Protein AF-A0A661S7Z5-F1 (afdb_monomer_lite)

Secondary structure (DSSP, 8-state):
-----------PPPPPTTSTTTTS-HHHHHHHHHHHHHHTTTEEE---HHHHHSS-TTTTT--S-HHHHTT----TTSEEE-----------

pLDDT: mean 92.45, std 6.54, range [53.75, 98.12]

Radius of gyration: 16.18 Å; chains: 1; bounding box: 38×30×46 Å

Sequence (92 aa):
MKEVVIVSGSRTAIGNFGGGLKTVSVVDLGSLVMKDTLKRVNLKPVPSQEMEDIAPDTLKGKGVIELEKKGYDWDDAATPIAIDEVIMGNVL

Structure (mmCIF, N/CA/C/O backbone):
data_AF-A0A661S7Z5-F1
#
_entry.id   AF-A0A661S7Z5-F1
#
loop_
_atom_site.group_PDB
_atom_site.id
_atom_site.type_symbol
_atom_site.label_atom_id
_atom_site.label_alt_id
_atom_site.label_comp_id
_atom_site.label_asym_id
_atom_site.label_entity_id
_atom_site.label_seq_id
_atom_site.pdbx_PDB_ins_code
_atom_site.Cartn_x
_atom_site.Cartn_y
_atom_site.Cartn_z
_atom_site.occupancy
_atom_site.B_iso_or_equiv
_atom_site.auth_seq_id
_atom_site.auth_comp_id
_atom_site.auth_asym_id
_atom_site.auth_atom_id
_atom_site.pdbx_PDB_model_num
ATOM 1 N N . MET A 1 1 ? 7.875 1.721 26.691 1.00 79.94 1 MET A N 1
ATOM 2 C CA . MET A 1 1 ? 8.192 1.662 25.247 1.00 79.94 1 MET A CA 1
ATOM 3 C C . MET A 1 1 ? 7.596 0.384 24.689 1.00 79.94 1 MET A C 1
ATOM 5 O O . MET A 1 1 ? 7.654 -0.620 25.386 1.00 79.94 1 MET A O 1
ATOM 9 N N . LYS A 1 2 ? 6.974 0.436 23.507 1.00 91.69 2 LYS A N 1
ATOM 10 C CA . LYS A 1 2 ? 6.520 -0.767 22.792 1.00 91.69 2 LYS A CA 1
ATOM 11 C C . LYS A 1 2 ? 7.677 -1.297 21.939 1.00 91.69 2 LYS A C 1
ATOM 13 O O . LYS A 1 2 ? 8.499 -0.500 21.491 1.00 91.69 2 LYS A O 1
ATOM 18 N N . GLU A 1 3 ? 7.750 -2.610 21.744 1.00 95.56 3 GLU A N 1
ATOM 19 C CA . GLU A 1 3 ? 8.716 -3.212 20.821 1.00 95.56 3 GLU A CA 1
ATOM 20 C C . GLU A 1 3 ? 8.354 -2.872 19.373 1.00 95.56 3 GLU A C 1
ATOM 22 O O . GLU A 1 3 ? 7.176 -2.805 19.016 1.00 95.56 3 GLU A O 1
ATOM 27 N N . VAL A 1 4 ? 9.374 -2.646 18.547 1.00 94.94 4 VAL A N 1
ATOM 28 C CA . VAL A 1 4 ? 9.225 -2.315 17.127 1.00 94.94 4 VAL A CA 1
ATOM 29 C C . VAL A 1 4 ? 9.864 -3.429 16.314 1.00 94.94 4 VAL A C 1
ATOM 31 O O . VAL A 1 4 ? 11.020 -3.782 16.542 1.00 94.94 4 VAL A O 1
ATOM 34 N N . VAL A 1 5 ? 9.109 -3.979 15.366 1.00 96.06 5 VAL A N 1
ATOM 35 C CA . VAL A 1 5 ? 9.531 -5.112 14.537 1.00 96.06 5 VAL A CA 1
ATOM 36 C C . VAL A 1 5 ? 9.236 -4.848 13.064 1.00 96.06 5 VAL A C 1
ATOM 38 O O . VAL A 1 5 ? 8.258 -4.184 12.723 1.00 96.06 5 VAL A O 1
ATOM 41 N N . ILE A 1 6 ? 10.074 -5.395 12.184 1.00 96.38 6 ILE A N 1
ATOM 42 C CA . ILE A 1 6 ? 9.819 -5.431 10.741 1.00 96.38 6 ILE A CA 1
ATOM 43 C C . ILE A 1 6 ? 9.094 -6.738 10.440 1.00 96.38 6 ILE A C 1
ATOM 45 O O . ILE A 1 6 ? 9.643 -7.815 10.660 1.00 96.38 6 ILE A O 1
ATOM 49 N N . VAL A 1 7 ? 7.866 -6.642 9.935 1.00 95.81 7 VAL A N 1
ATOM 50 C CA . VAL A 1 7 ? 7.015 -7.817 9.673 1.00 95.81 7 VAL A CA 1
ATOM 51 C C . VAL A 1 7 ? 7.015 -8.253 8.210 1.00 95.81 7 VAL A C 1
ATOM 53 O O . VAL A 1 7 ? 6.697 -9.399 7.914 1.00 95.81 7 VAL A O 1
ATOM 56 N N . SER A 1 8 ? 7.359 -7.354 7.285 1.00 97.88 8 SER A N 1
ATOM 57 C CA . SER A 1 8 ? 7.364 -7.618 5.845 1.00 97.88 8 SER A CA 1
ATOM 58 C C . SER A 1 8 ? 8.242 -6.605 5.111 1.00 97.88 8 SER A C 1
ATOM 60 O O . SER A 1 8 ? 8.504 -5.514 5.617 1.00 97.88 8 SER A O 1
ATOM 62 N N . GLY A 1 9 ? 8.677 -6.960 3.904 1.00 96.81 9 GLY A N 1
ATOM 63 C CA . GLY A 1 9 ? 9.411 -6.076 3.008 1.00 96.81 9 GLY A CA 1
ATOM 64 C C . GLY A 1 9 ? 9.337 -6.566 1.566 1.00 96.81 9 GLY A C 1
ATOM 65 O O . GLY A 1 9 ? 9.380 -7.768 1.299 1.00 96.81 9 GLY A O 1
ATOM 66 N N . SER A 1 10 ? 9.235 -5.625 0.631 1.00 97.31 10 SER A N 1
ATOM 67 C CA . SER A 1 10 ? 9.230 -5.897 -0.803 1.00 97.31 10 SER A CA 1
ATOM 68 C C . SER A 1 10 ? 10.012 -4.828 -1.563 1.00 97.31 10 SER A C 1
ATOM 70 O O . SER A 1 10 ? 10.307 -3.753 -1.040 1.00 97.31 10 SER A O 1
ATOM 72 N N . ARG A 1 11 ? 10.377 -5.140 -2.806 1.00 97.19 11 ARG A N 1
ATOM 73 C CA . ARG A 1 11 ? 10.991 -4.204 -3.749 1.00 97.19 11 ARG A CA 1
ATOM 74 C C . ARG A 1 11 ? 10.627 -4.575 -5.179 1.00 97.19 11 ARG A C 1
ATOM 76 O O . ARG A 1 11 ? 10.413 -5.746 -5.493 1.00 97.19 11 ARG A O 1
ATOM 83 N N . THR A 1 12 ? 10.663 -3.593 -6.067 1.00 96.25 12 THR A N 1
ATOM 84 C CA . THR A 1 12 ? 10.637 -3.841 -7.510 1.00 96.25 12 THR A CA 1
ATOM 85 C C . THR A 1 12 ? 11.997 -4.346 -8.013 1.00 96.25 12 THR A C 1
ATOM 87 O O . THR A 1 12 ? 12.999 -4.411 -7.283 1.00 96.25 12 THR A O 1
ATOM 90 N N . ALA A 1 13 ? 12.045 -4.737 -9.289 1.00 96.19 13 ALA A N 1
ATOM 91 C CA . ALA A 1 13 ? 13.307 -4.896 -10.000 1.00 96.19 13 ALA A CA 1
ATOM 92 C C . ALA A 1 13 ? 14.026 -3.542 -10.136 1.00 96.19 13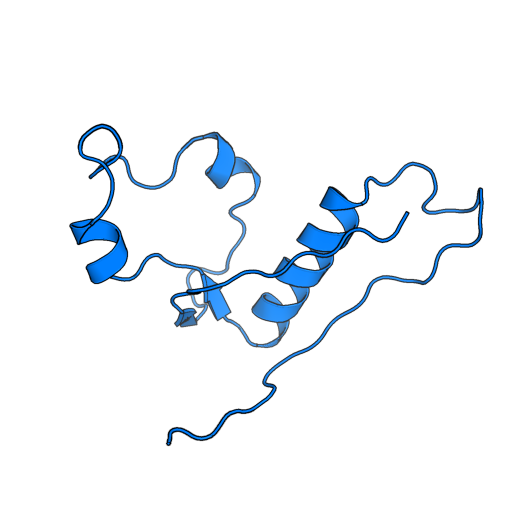 ALA A C 1
ATOM 94 O O . ALA A 1 13 ? 13.388 -2.495 -10.224 1.00 96.19 13 ALA A O 1
ATOM 95 N N . ILE A 1 14 ? 15.357 -3.572 -10.195 1.00 94.44 14 ILE A N 1
ATOM 96 C CA . ILE A 1 14 ? 16.158 -2.369 -10.438 1.00 94.44 14 ILE A CA 1
ATOM 97 C C . ILE A 1 14 ? 16.184 -2.124 -11.948 1.00 94.44 14 ILE A C 1
ATOM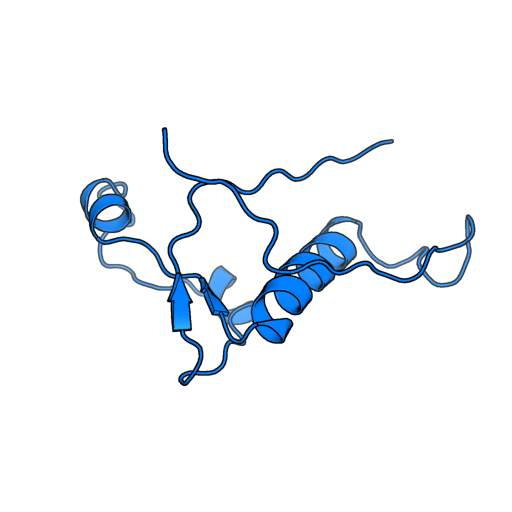 99 O O . ILE A 1 14 ? 16.629 -2.978 -12.714 1.00 94.44 14 ILE A O 1
ATOM 103 N N . GLY A 1 15 ? 15.668 -0.974 -12.378 1.00 92.81 15 GLY A N 1
ATOM 104 C CA . GLY A 1 15 ? 15.676 -0.567 -13.779 1.00 92.81 15 GLY A CA 1
ATOM 105 C C . GLY A 1 15 ? 16.979 0.132 -14.160 1.00 92.81 15 GLY A C 1
ATOM 106 O O . GLY A 1 15 ? 17.459 0.992 -13.428 1.00 92.81 15 GLY A O 1
ATOM 107 N N . ASN A 1 16 ? 17.519 -0.188 -15.337 1.00 95.75 16 ASN A N 1
ATOM 108 C CA . ASN A 1 16 ? 18.577 0.619 -15.945 1.00 95.75 16 ASN A CA 1
ATOM 109 C C . ASN A 1 16 ? 18.007 1.943 -16.468 1.00 95.75 16 ASN A C 1
ATOM 111 O O . ASN A 1 16 ? 16.849 2.002 -16.897 1.00 95.75 16 ASN A O 1
ATOM 115 N N . PHE A 1 17 ? 18.837 2.988 -16.499 1.00 93.44 17 PHE A N 1
ATOM 116 C CA . PHE A 1 17 ? 18.466 4.270 -17.094 1.00 93.44 17 PHE A CA 1
ATOM 117 C C . PHE A 1 17 ? 18.036 4.091 -18.559 1.00 93.44 17 PHE A C 1
ATOM 119 O O . PHE A 1 17 ? 18.728 3.444 -19.344 1.00 93.44 17 PHE A O 1
ATOM 126 N N . GLY A 1 18 ? 16.858 4.615 -18.916 1.00 93.88 18 GLY A N 1
ATOM 127 C CA . GLY A 1 18 ? 16.259 4.422 -20.245 1.00 93.88 18 GLY A CA 1
ATOM 128 C C . GLY A 1 18 ? 15.832 2.980 -20.568 1.00 93.88 18 GLY A C 1
ATOM 129 O O . GLY A 1 18 ? 15.496 2.693 -21.718 1.00 93.88 18 GLY A O 1
ATOM 130 N N . GLY A 1 19 ? 15.843 2.077 -19.583 1.00 95.75 19 GLY A N 1
ATOM 131 C CA . GLY A 1 19 ? 15.540 0.655 -19.738 1.00 95.75 19 GLY A CA 1
ATOM 132 C C . GLY A 1 19 ? 14.057 0.302 -19.581 1.00 95.75 19 GLY A C 1
ATOM 133 O O . GLY A 1 19 ? 13.165 1.108 -19.840 1.00 95.75 19 GLY A O 1
ATOM 134 N N . GLY A 1 20 ? 13.792 -0.933 -19.142 1.00 95.25 20 GLY A N 1
ATOM 135 C CA . GLY A 1 20 ? 12.448 -1.531 -19.142 1.00 95.25 20 GLY A CA 1
ATOM 136 C C . GLY A 1 20 ? 11.410 -0.860 -18.236 1.00 95.25 20 GLY A C 1
ATOM 137 O O . GLY A 1 20 ? 10.221 -0.990 -18.493 1.00 95.25 20 GLY A O 1
ATOM 138 N N . LEU A 1 21 ? 11.836 -0.111 -17.214 1.00 95.50 21 LEU A N 1
ATOM 139 C CA . LEU A 1 21 ? 10.931 0.602 -16.301 1.00 95.50 21 LEU A CA 1
ATOM 140 C C . LEU A 1 21 ? 10.750 2.087 -16.655 1.00 95.50 21 LEU A C 1
ATOM 142 O O . LEU A 1 21 ? 10.066 2.797 -15.928 1.00 95.50 21 LEU A O 1
ATOM 146 N N . LYS A 1 22 ? 11.324 2.575 -17.766 1.00 95.12 22 LYS A N 1
ATOM 147 C CA . LYS A 1 22 ? 11.338 4.013 -18.103 1.00 95.12 22 LYS A CA 1
ATOM 148 C C . LYS A 1 22 ? 9.952 4.653 -18.251 1.00 95.12 22 LYS A C 1
ATOM 150 O O . LYS A 1 22 ? 9.837 5.867 -18.157 1.00 95.12 22 LYS A O 1
ATOM 155 N N . THR A 1 23 ? 8.929 3.858 -18.563 1.00 96.19 23 THR A N 1
ATOM 156 C CA . THR A 1 23 ? 7.547 4.324 -18.761 1.00 96.19 23 THR A CA 1
ATOM 157 C C . THR A 1 23 ? 6.657 4.066 -17.549 1.00 96.19 23 THR A C 1
ATOM 159 O O . THR A 1 23 ? 5.468 4.359 -17.612 1.00 96.19 23 THR A O 1
ATOM 162 N N . VAL A 1 24 ? 7.193 3.483 -16.475 1.00 95.00 24 VAL A N 1
ATOM 163 C CA . VAL A 1 24 ? 6.443 3.224 -15.245 1.00 95.00 24 VAL A CA 1
ATOM 164 C C . VAL A 1 24 ? 6.653 4.409 -14.315 1.00 95.00 24 VAL A C 1
ATOM 166 O O . VAL A 1 24 ? 7.793 4.794 -14.049 1.00 95.00 24 VAL A O 1
ATOM 169 N N . SER A 1 25 ? 5.565 5.013 -13.837 1.00 93.00 25 SER A N 1
ATOM 170 C CA . SER A 1 25 ? 5.677 6.158 -12.937 1.00 93.00 25 SER A CA 1
ATOM 171 C C . SER A 1 25 ? 6.234 5.729 -11.575 1.00 93.00 25 SER A C 1
ATOM 173 O O . SER A 1 25 ? 6.038 4.598 -11.126 1.00 93.00 25 SER A O 1
ATOM 175 N N . VAL A 1 26 ? 6.905 6.649 -10.876 1.00 91.06 26 VAL A N 1
ATOM 176 C CA . VAL A 1 26 ? 7.403 6.384 -9.514 1.00 91.06 26 VAL A CA 1
ATOM 177 C C . VAL A 1 26 ? 6.262 6.053 -8.540 1.00 91.06 26 VAL A C 1
ATOM 179 O O . VAL A 1 26 ? 6.437 5.231 -7.644 1.00 91.06 26 VAL A O 1
ATOM 182 N N . VAL A 1 27 ? 5.074 6.627 -8.759 1.00 91.06 27 VAL A N 1
ATOM 183 C CA . VAL A 1 27 ? 3.867 6.364 -7.960 1.00 91.06 27 VAL A CA 1
ATOM 184 C C . VAL A 1 27 ? 3.376 4.931 -8.169 1.00 91.06 27 VAL A C 1
ATOM 186 O O . VAL A 1 27 ? 3.040 4.250 -7.199 1.00 91.06 27 VAL A O 1
ATOM 189 N N . ASP A 1 28 ? 3.396 4.431 -9.406 1.00 92.38 28 ASP A N 1
ATOM 190 C CA . ASP A 1 28 ? 3.011 3.047 -9.704 1.00 92.38 28 ASP A CA 1
ATOM 191 C C . ASP A 1 28 ? 4.007 2.052 -9.095 1.00 92.38 28 ASP A C 1
ATOM 193 O O . ASP A 1 28 ? 3.601 1.063 -8.486 1.00 92.38 28 ASP A O 1
ATOM 197 N N . LEU A 1 29 ? 5.312 2.338 -9.178 1.00 94.50 29 LEU A N 1
ATOM 198 C CA . LEU A 1 29 ? 6.342 1.508 -8.542 1.00 94.50 29 LEU A CA 1
ATOM 199 C C . LEU A 1 29 ? 6.175 1.472 -7.014 1.00 94.50 29 LEU A C 1
ATOM 201 O O . LEU A 1 29 ? 6.229 0.397 -6.415 1.00 94.50 29 LEU A O 1
ATOM 205 N N . GLY A 1 30 ? 5.949 2.629 -6.386 1.00 93.00 30 GLY A N 1
ATOM 206 C CA . GLY A 1 30 ? 5.743 2.732 -4.941 1.00 93.00 30 GLY A CA 1
ATOM 207 C C . GLY A 1 30 ? 4.464 2.032 -4.479 1.00 93.00 30 GLY A C 1
ATOM 208 O O . GLY A 1 30 ? 4.499 1.234 -3.542 1.00 93.00 30 GLY A O 1
ATOM 209 N N . SER A 1 31 ? 3.341 2.279 -5.159 1.00 93.06 31 SER A N 1
ATOM 210 C CA . SER A 1 31 ? 2.054 1.650 -4.831 1.00 93.06 31 SER A CA 1
ATOM 211 C C . SER A 1 31 ? 2.093 0.128 -4.979 1.00 93.06 31 SER A C 1
ATOM 213 O O . SER A 1 31 ? 1.580 -0.577 -4.106 1.00 93.06 31 SER A O 1
ATOM 215 N N . LEU A 1 32 ? 2.777 -0.388 -6.008 1.00 95.31 32 LEU A N 1
ATOM 216 C CA . LEU A 1 32 ? 2.997 -1.821 -6.195 1.00 95.31 32 LEU A CA 1
ATOM 217 C C . LEU A 1 32 ? 3.720 -2.441 -4.993 1.00 95.31 32 LEU A C 1
ATOM 219 O O . LEU A 1 32 ? 3.266 -3.452 -4.458 1.00 95.31 32 LEU A O 1
ATOM 223 N N . VAL A 1 33 ? 4.820 -1.826 -4.546 1.00 96.12 33 VAL A N 1
ATOM 224 C CA . VAL A 1 33 ? 5.621 -2.334 -3.418 1.00 96.12 33 VAL A CA 1
ATOM 225 C C . VAL A 1 33 ? 4.844 -2.278 -2.107 1.00 96.12 33 VAL A C 1
ATOM 227 O O . VAL A 1 33 ? 4.870 -3.250 -1.350 1.00 96.12 33 VAL A O 1
ATOM 230 N N . MET A 1 34 ? 4.129 -1.182 -1.838 1.00 94.81 34 MET A N 1
ATOM 231 C CA . MET A 1 34 ? 3.302 -1.062 -0.631 1.00 94.81 34 MET A CA 1
ATOM 232 C C . MET A 1 34 ? 2.214 -2.143 -0.594 1.00 94.81 34 MET A C 1
ATOM 234 O O . MET A 1 34 ? 2.046 -2.816 0.425 1.00 94.81 34 MET A O 1
ATOM 238 N N . LYS A 1 35 ? 1.526 -2.370 -1.722 1.00 95.62 35 LYS A N 1
ATOM 239 C CA . LYS A 1 35 ? 0.478 -3.392 -1.821 1.00 95.62 35 LYS A CA 1
ATOM 240 C C . LYS A 1 35 ? 1.032 -4.803 -1.633 1.00 95.62 35 LYS A C 1
ATOM 242 O O . LYS A 1 35 ? 0.494 -5.571 -0.839 1.00 95.62 35 LYS A O 1
ATOM 247 N N . ASP A 1 36 ? 2.123 -5.129 -2.324 1.00 97.25 36 ASP A N 1
ATOM 248 C CA . ASP A 1 36 ? 2.779 -6.438 -2.233 1.00 97.25 36 ASP A CA 1
ATOM 249 C C . ASP A 1 36 ? 3.295 -6.723 -0.811 1.00 97.25 36 ASP A C 1
ATOM 251 O O . ASP A 1 36 ? 3.123 -7.827 -0.297 1.00 97.25 36 ASP A O 1
ATOM 255 N N . THR A 1 37 ? 3.848 -5.712 -0.132 1.00 97.25 37 THR A N 1
ATOM 256 C CA . THR A 1 37 ? 4.348 -5.837 1.249 1.00 97.25 37 THR A CA 1
ATOM 257 C C . THR A 1 37 ? 3.246 -6.264 2.222 1.00 97.25 37 THR A C 1
ATOM 259 O O . THR A 1 37 ? 3.482 -7.152 3.043 1.00 97.25 37 THR A O 1
ATOM 262 N N . LEU A 1 38 ? 2.044 -5.687 2.116 1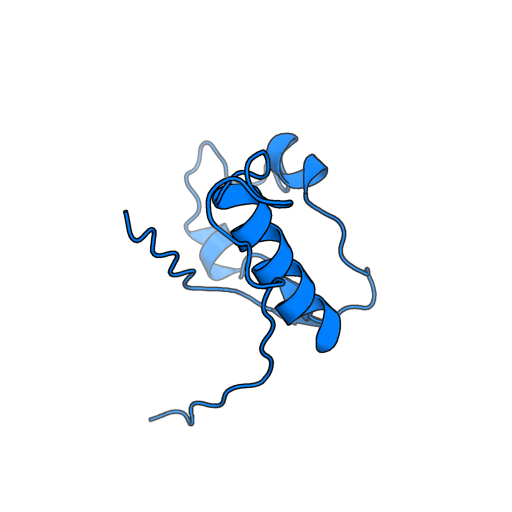.00 97.19 38 LEU A N 1
ATOM 263 C CA . LEU A 1 38 ? 0.903 -6.041 2.973 1.00 97.19 38 LEU A CA 1
ATOM 264 C C . LEU A 1 38 ? 0.284 -7.392 2.587 1.00 97.19 38 LEU A C 1
ATOM 266 O O . LEU A 1 38 ? 0.023 -8.222 3.460 1.00 97.19 38 LEU A O 1
ATOM 270 N N . LYS A 1 39 ? 0.116 -7.657 1.283 1.00 97.06 39 LYS A N 1
ATOM 271 C CA . LYS A 1 39 ? -0.459 -8.923 0.793 1.00 97.06 39 LYS A CA 1
ATOM 272 C C . LYS A 1 39 ? 0.371 -10.145 1.199 1.00 97.06 39 LYS A C 1
ATOM 274 O O . LYS A 1 39 ? -0.206 -11.165 1.562 1.00 97.06 39 LYS A O 1
ATOM 279 N N . ARG A 1 40 ? 1.708 -10.047 1.214 1.00 97.19 40 ARG A N 1
ATOM 280 C CA . ARG A 1 40 ? 2.614 -11.142 1.635 1.00 97.19 40 ARG A CA 1
ATOM 281 C C . ARG A 1 40 ? 2.358 -11.664 3.046 1.00 97.19 40 ARG A C 1
ATOM 283 O O . ARG A 1 40 ? 2.637 -12.827 3.316 1.00 97.19 40 ARG A O 1
ATOM 290 N N . VAL A 1 41 ? 1.856 -10.807 3.929 1.00 97.31 41 VAL A N 1
ATOM 291 C CA . VAL A 1 41 ? 1.545 -11.137 5.327 1.00 97.31 41 VAL A CA 1
ATOM 292 C C . VAL A 1 41 ? 0.040 -11.144 5.600 1.00 97.31 41 VAL A C 1
ATOM 294 O O . VAL A 1 41 ? -0.378 -11.115 6.752 1.00 97.31 41 VAL A O 1
ATOM 297 N N . ASN A 1 42 ? -0.772 -11.211 4.538 1.00 97.31 42 ASN A N 1
ATOM 298 C CA . ASN A 1 42 ? -2.232 -11.257 4.590 1.00 97.31 42 ASN A CA 1
ATOM 299 C C . ASN A 1 42 ? -2.854 -10.133 5.441 1.00 97.31 42 ASN A C 1
ATOM 301 O O . ASN A 1 42 ? -3.743 -10.373 6.261 1.00 97.31 42 ASN A O 1
ATOM 305 N N . LEU A 1 43 ? -2.362 -8.903 5.265 1.00 97.19 43 LEU A N 1
ATOM 306 C CA . LEU A 1 43 ? -2.896 -7.708 5.917 1.00 97.19 43 LEU A CA 1
ATOM 307 C C . LEU A 1 43 ? -3.676 -6.846 4.921 1.00 97.19 43 LEU A C 1
ATOM 309 O O . LEU A 1 43 ? -3.285 -6.732 3.756 1.00 97.19 43 LEU A O 1
ATOM 313 N N . LYS A 1 44 ? -4.739 -6.189 5.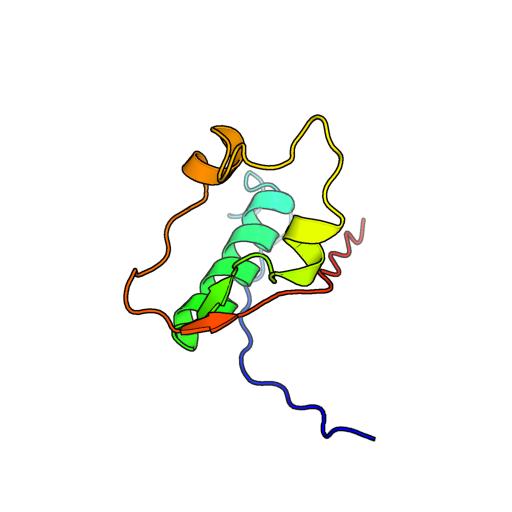399 1.00 96.62 44 LYS A N 1
ATOM 314 C CA . LYS A 1 44 ? -5.469 -5.159 4.646 1.00 96.62 44 LYS A CA 1
ATOM 315 C C . LYS A 1 44 ? -5.580 -3.851 5.438 1.00 96.62 44 LYS A C 1
ATOM 317 O O . LYS A 1 44 ? -5.901 -3.895 6.626 1.00 96.62 44 LYS A O 1
ATOM 322 N N . PRO A 1 45 ? -5.333 -2.692 4.807 1.00 95.69 45 PRO A N 1
ATOM 323 C CA . PRO A 1 45 ? -5.460 -1.401 5.463 1.00 95.69 45 PRO A CA 1
ATOM 324 C C . PRO A 1 45 ? -6.934 -1.027 5.643 1.00 95.69 45 PRO A C 1
ATOM 326 O O . PRO A 1 45 ? -7.729 -1.130 4.705 1.00 95.69 45 PRO A O 1
ATOM 329 N N . VAL A 1 46 ? -7.286 -0.567 6.841 1.00 94.38 46 VAL A N 1
ATOM 330 C CA . VAL A 1 46 ? -8.605 -0.008 7.170 1.00 94.38 46 VAL A CA 1
ATOM 331 C C . VAL A 1 46 ? -8.437 1.217 8.074 1.00 94.38 46 VAL A C 1
ATOM 333 O O . VAL A 1 46 ? -7.453 1.279 8.817 1.00 94.38 46 VAL A O 1
ATOM 336 N N . PRO A 1 47 ? -9.359 2.194 8.045 1.00 92.62 47 PRO A N 1
ATOM 337 C CA . PRO A 1 47 ? -9.362 3.257 9.044 1.00 92.62 47 PRO A CA 1
ATOM 338 C C . PRO A 1 47 ? -9.613 2.674 10.443 1.00 92.62 47 PRO A C 1
ATOM 340 O O . PRO A 1 47 ? -10.350 1.700 10.607 1.00 92.62 47 PRO A O 1
ATOM 343 N N . SER A 1 48 ? -8.985 3.259 11.464 1.00 94.12 48 SER A N 1
ATOM 344 C CA . SER A 1 48 ? -9.361 2.986 12.854 1.00 94.12 48 SER A CA 1
ATOM 345 C C . SER A 1 48 ? -10.639 3.750 13.217 1.00 94.12 48 SER A C 1
ATOM 347 O O . SER A 1 48 ? -10.967 4.753 12.585 1.00 94.12 48 SER A O 1
ATOM 349 N N . GLN A 1 49 ? -11.328 3.331 14.283 1.00 92.44 49 GLN A N 1
ATOM 350 C CA . GLN A 1 49 ? -12.492 4.068 14.791 1.00 92.44 49 GLN A CA 1
ATOM 351 C C . GLN A 1 49 ? -12.149 5.532 15.109 1.00 92.44 49 GLN A C 1
ATOM 353 O O . GLN A 1 49 ? -12.908 6.433 14.778 1.00 92.44 49 GLN A O 1
ATOM 358 N N . GLU A 1 50 ? -10.971 5.779 15.689 1.00 93.25 50 GLU A N 1
ATOM 359 C CA . GLU A 1 50 ? -10.504 7.133 15.995 1.00 93.25 50 GLU A CA 1
ATOM 360 C C . GLU A 1 50 ? -10.334 7.979 14.725 1.00 93.25 50 GLU A C 1
ATOM 362 O O . GLU A 1 50 ? -10.779 9.124 14.699 1.00 93.25 50 GLU A O 1
ATOM 367 N N . MET A 1 51 ? -9.770 7.407 13.652 1.00 92.06 51 MET A N 1
ATOM 368 C CA . MET A 1 51 ? -9.653 8.083 12.352 1.00 92.06 51 MET A CA 1
ATOM 369 C C . MET A 1 51 ? -11.024 8.439 11.763 1.00 92.06 51 MET A C 1
ATOM 371 O O . MET A 1 51 ? -11.178 9.514 11.185 1.00 92.06 51 MET A O 1
ATOM 375 N N . GLU A 1 52 ? -12.023 7.567 11.915 1.00 91.00 52 GLU A N 1
ATOM 376 C CA . GLU A 1 52 ? -13.396 7.849 11.478 1.00 91.00 52 GLU A CA 1
ATOM 377 C C . GLU A 1 52 ? -14.066 8.938 12.326 1.00 91.00 52 GLU A C 1
ATOM 379 O O . GLU A 1 52 ? -14.808 9.778 11.804 1.00 91.00 52 GLU A O 1
ATOM 384 N N . ASP A 1 53 ? -13.789 8.954 13.629 1.00 92.00 53 ASP A N 1
ATOM 385 C CA . ASP A 1 53 ? -14.376 9.909 14.561 1.00 92.00 53 ASP A CA 1
ATOM 386 C C . ASP A 1 53 ? -13.865 11.334 14.316 1.00 92.00 53 ASP A C 1
ATOM 388 O O . ASP A 1 53 ? -14.671 12.271 14.375 1.00 92.00 53 ASP A O 1
ATOM 392 N N . ILE A 1 54 ? -12.578 11.485 13.974 1.00 93.12 54 ILE A N 1
ATOM 393 C CA . ILE A 1 54 ? -11.924 12.777 13.688 1.00 93.12 54 ILE A CA 1
ATOM 394 C C . ILE A 1 54 ? -11.953 13.182 12.205 1.00 93.12 54 ILE A C 1
ATOM 396 O O . ILE A 1 54 ? -11.433 14.242 11.848 1.00 93.12 54 ILE A O 1
ATOM 400 N N . ALA A 1 55 ? -12.531 12.354 11.330 1.00 91.00 55 ALA A N 1
ATOM 401 C CA . ALA A 1 55 ? -12.637 12.660 9.908 1.00 91.00 55 ALA A CA 1
ATOM 402 C C . ALA A 1 55 ? -13.409 13.978 9.676 1.00 91.00 55 ALA A C 1
ATOM 404 O O . ALA A 1 55 ? -14.387 14.243 10.381 1.00 91.00 55 ALA A O 1
ATOM 405 N N . PRO A 1 56 ? -13.039 14.792 8.664 1.00 92.25 56 PRO A N 1
ATOM 406 C CA . PRO A 1 56 ? -13.764 16.020 8.345 1.00 92.25 56 PRO A CA 1
ATOM 407 C C . PRO A 1 56 ? -15.258 15.767 8.106 1.00 92.25 56 PRO A C 1
ATOM 409 O O . PRO A 1 56 ? -15.616 14.843 7.374 1.00 92.25 56 PRO A O 1
ATOM 412 N N . ASP A 1 57 ? -16.129 16.634 8.634 1.00 92.88 57 ASP A N 1
ATOM 413 C CA . ASP A 1 57 ? -17.594 16.479 8.553 1.00 92.88 57 ASP A CA 1
ATOM 414 C C . ASP A 1 57 ? -18.111 16.296 7.117 1.00 92.88 57 ASP A C 1
ATOM 416 O O . ASP A 1 57 ? -19.060 15.558 6.865 1.00 92.88 57 ASP A O 1
ATOM 420 N N . THR A 1 58 ? -17.459 16.933 6.141 1.00 90.69 58 THR A N 1
ATOM 421 C CA . THR A 1 58 ? -17.817 16.830 4.718 1.00 90.69 58 THR A CA 1
ATOM 422 C C . THR A 1 58 ? -17.501 15.465 4.099 1.00 90.69 58 THR A C 1
ATOM 424 O O . THR A 1 58 ? -18.002 15.158 3.009 1.00 90.69 58 THR A O 1
ATOM 427 N N . LEU A 1 59 ? -16.667 14.654 4.753 1.00 86.12 59 LEU A N 1
ATOM 428 C CA . LEU A 1 59 ? -16.206 13.338 4.303 1.00 86.12 59 LEU A CA 1
ATOM 429 C C . LEU A 1 59 ? -16.696 12.192 5.200 1.00 86.12 59 LEU A C 1
ATOM 431 O O . LEU A 1 59 ? -16.746 11.048 4.746 1.00 86.12 59 LEU A O 1
ATOM 435 N N . LYS A 1 60 ? -17.097 12.490 6.439 1.00 88.81 60 LYS A N 1
ATOM 436 C CA . LYS A 1 60 ? -17.549 11.500 7.419 1.00 88.81 60 LYS A CA 1
ATOM 437 C C . LYS A 1 60 ? -18.739 10.684 6.899 1.00 88.81 60 LYS A C 1
ATOM 439 O O . LYS A 1 60 ? -19.659 11.212 6.277 1.00 88.81 60 LYS A O 1
ATOM 444 N N . GLY A 1 61 ? -18.705 9.370 7.129 1.00 85.38 61 GLY A N 1
ATOM 445 C CA . GLY A 1 61 ? -19.782 8.447 6.749 1.00 85.38 61 GLY A CA 1
ATOM 446 C C . GLY A 1 61 ? -19.924 8.159 5.248 1.00 85.38 61 GLY A C 1
ATOM 447 O O . GLY A 1 61 ? -20.829 7.421 4.866 1.00 85.38 61 GLY A O 1
ATOM 448 N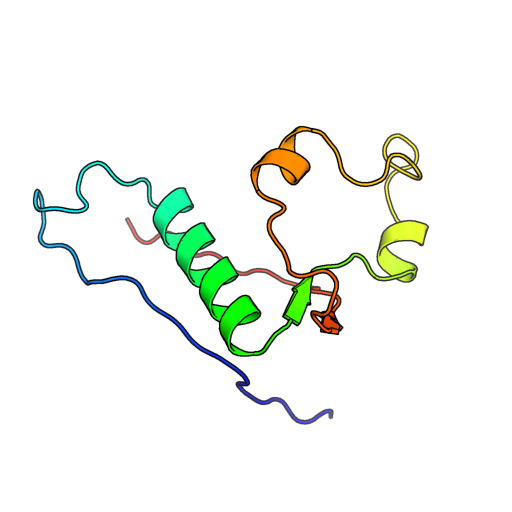 N . LYS A 1 62 ? -19.049 8.695 4.382 1.00 86.50 62 LYS A N 1
ATOM 449 C CA . LYS A 1 62 ? -19.084 8.405 2.934 1.00 86.50 62 LYS A CA 1
ATOM 450 C C . LYS A 1 62 ? -18.482 7.050 2.558 1.00 86.50 62 LYS A C 1
ATOM 452 O O . LYS A 1 62 ? -18.721 6.580 1.447 1.00 86.50 62 LYS A O 1
ATOM 457 N N . GLY A 1 63 ? -17.740 6.424 3.473 1.00 87.12 63 GLY A N 1
ATOM 458 C CA . GLY A 1 63 ? -17.020 5.181 3.215 1.00 87.12 63 GLY A CA 1
ATOM 459 C C . GLY A 1 63 ? -15.975 5.338 2.106 1.00 87.12 63 GLY A C 1
ATOM 460 O O . GLY A 1 63 ? -15.471 6.433 1.865 1.0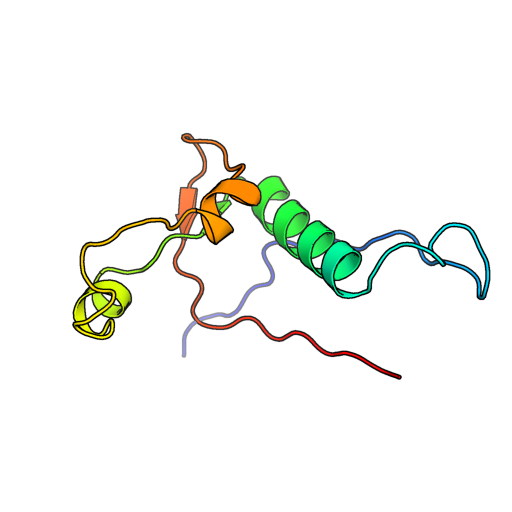0 87.12 63 GLY A O 1
ATOM 461 N N . VAL A 1 64 ? -15.668 4.231 1.429 1.00 88.00 64 VAL A N 1
ATOM 462 C CA . VAL A 1 64 ? -14.659 4.176 0.361 1.00 88.00 64 VAL A CA 1
ATOM 463 C C . VAL A 1 64 ? -15.152 4.911 -0.890 1.00 88.00 64 VAL A C 1
ATOM 465 O O . VAL A 1 64 ? -16.193 4.562 -1.462 1.00 88.00 64 VAL A O 1
ATOM 468 N N . ILE A 1 65 ? -14.389 5.903 -1.353 1.00 89.69 65 ILE A N 1
ATOM 469 C CA . ILE A 1 65 ? -14.737 6.713 -2.530 1.00 89.69 65 ILE A CA 1
ATOM 470 C C . ILE A 1 65 ? -14.309 6.047 -3.847 1.00 89.69 65 ILE A C 1
ATOM 472 O O . ILE A 1 65 ? -13.474 5.146 -3.879 1.00 89.69 65 ILE A O 1
ATOM 476 N N . GLU A 1 66 ? -14.836 6.532 -4.976 1.00 90.81 66 GLU A N 1
ATOM 477 C CA . GLU A 1 66 ? -14.542 5.979 -6.313 1.00 90.81 66 GLU A CA 1
ATOM 478 C C . GLU A 1 66 ? -13.048 5.939 -6.663 1.00 90.81 66 GLU A C 1
ATOM 480 O O . GLU A 1 66 ? -12.606 5.044 -7.379 1.00 90.81 66 GLU A O 1
ATOM 485 N N . LEU A 1 67 ? -12.251 6.889 -6.164 1.00 89.75 67 LEU A N 1
ATOM 486 C CA . LEU A 1 67 ? -10.802 6.871 -6.369 1.00 89.75 67 LEU A CA 1
ATOM 487 C C . LEU A 1 67 ? -10.152 5.667 -5.677 1.00 89.75 67 LEU A C 1
ATOM 489 O O . LEU A 1 67 ? -9.321 4.988 -6.275 1.00 89.75 67 LEU A O 1
ATOM 493 N N . GLU A 1 68 ? -10.553 5.391 -4.439 1.00 89.62 68 GLU A N 1
ATOM 494 C CA . GLU A 1 68 ? -10.004 4.307 -3.627 1.00 89.62 68 GLU A CA 1
ATOM 495 C C . GLU A 1 68 ? -10.453 2.946 -4.157 1.00 89.62 68 GLU A C 1
ATOM 497 O O . GLU A 1 68 ? -9.631 2.037 -4.262 1.00 89.62 68 GLU A O 1
ATOM 502 N N . LYS A 1 69 ? -11.712 2.823 -4.604 1.00 91.00 69 LYS A N 1
ATOM 503 C CA . LYS A 1 69 ? -12.242 1.591 -5.217 1.00 91.00 69 LYS A CA 1
ATOM 504 C C . LYS A 1 69 ? -11.402 1.099 -6.396 1.00 91.00 69 LYS A C 1
ATOM 506 O O . LYS A 1 69 ? -11.266 -0.104 -6.575 1.00 91.00 69 LYS A O 1
ATOM 511 N N . LYS A 1 70 ? -10.793 2.004 -7.174 1.00 90.06 70 LYS A N 1
ATOM 512 C CA . LYS A 1 70 ? -9.911 1.634 -8.300 1.00 90.06 70 LYS A CA 1
ATOM 513 C C . LYS A 1 70 ? -8.655 0.882 -7.854 1.00 90.06 70 LYS A C 1
ATOM 515 O O . LYS A 1 70 ? -8.140 0.068 -8.612 1.00 90.06 70 LYS A O 1
ATOM 520 N N . GLY A 1 71 ? -8.146 1.182 -6.658 1.00 88.44 71 GLY A N 1
ATOM 521 C CA . GLY A 1 71 ? -6.963 0.540 -6.077 1.00 88.44 71 GLY A CA 1
ATOM 522 C C . GLY A 1 71 ? -7.285 -0.540 -5.040 1.00 88.44 71 GLY A C 1
ATOM 523 O O . GLY A 1 71 ? -6.394 -1.320 -4.683 1.00 88.44 71 GLY A O 1
ATOM 524 N N . TYR A 1 72 ? -8.534 -0.597 -4.570 1.00 91.12 72 TYR A N 1
ATOM 525 C CA . TYR A 1 72 ? -8.995 -1.506 -3.527 1.00 91.12 72 TYR A CA 1
ATOM 526 C C . TYR A 1 72 ? -9.099 -2.934 -4.062 1.00 91.12 72 TYR A C 1
ATOM 528 O O . TYR A 1 72 ? -10.103 -3.355 -4.624 1.00 91.12 72 TYR A O 1
ATOM 536 N N . ASP A 1 73 ? -8.016 -3.681 -3.894 1.00 93.62 73 ASP A N 1
ATOM 537 C CA . ASP A 1 73 ? -7.956 -5.106 -4.205 1.00 93.62 73 ASP A CA 1
ATOM 538 C C . ASP A 1 73 ? -7.218 -5.773 -3.040 1.00 93.62 73 ASP A C 1
ATOM 540 O O . ASP A 1 73 ? -5.988 -5.872 -3.008 1.00 93.62 73 ASP A O 1
ATOM 544 N N . TRP A 1 74 ? -8.009 -6.107 -2.026 1.00 95.69 74 TRP A N 1
ATOM 545 C CA . TRP A 1 74 ? -7.609 -6.754 -0.783 1.00 95.69 74 TRP A CA 1
ATOM 546 C C . TRP A 1 74 ? -8.482 -7.989 -0.588 1.00 95.69 74 TRP A C 1
ATOM 548 O O . TRP A 1 74 ? -9.653 -7.971 -0.955 1.00 95.69 74 TRP A O 1
ATOM 558 N N . ASP A 1 75 ? -7.914 -9.050 -0.019 1.00 95.44 75 ASP A N 1
ATOM 559 C CA . ASP A 1 75 ? -8.681 -10.243 0.337 1.00 95.44 75 ASP A CA 1
ATOM 560 C C . ASP A 1 75 ? -9.608 -9.921 1.519 1.00 95.44 75 ASP A C 1
ATOM 562 O O . ASP A 1 75 ? -9.178 -9.342 2.522 1.00 95.44 75 ASP A O 1
ATOM 566 N N . ASP A 1 76 ? -10.878 -10.306 1.430 1.00 94.12 76 ASP A N 1
ATOM 567 C CA . ASP A 1 76 ? -11.827 -10.146 2.528 1.00 94.12 76 ASP A CA 1
ATOM 568 C C . ASP A 1 76 ? -11.390 -10.924 3.777 1.00 94.12 76 ASP A C 1
ATOM 570 O O . ASP A 1 76 ? -11.627 -10.451 4.895 1.00 94.12 76 ASP A O 1
ATOM 574 N N . ALA A 1 77 ? -10.671 -12.037 3.599 1.00 96.44 77 ALA A N 1
ATOM 575 C CA . ALA A 1 77 ? -10.089 -12.844 4.668 1.00 96.44 77 ALA A CA 1
ATOM 576 C C . ALA A 1 77 ? -8.772 -12.280 5.242 1.00 96.44 77 ALA A C 1
ATOM 578 O O . ALA A 1 77 ? -8.249 -12.833 6.213 1.00 96.44 77 ALA A O 1
ATOM 579 N N . ALA A 1 78 ? -8.219 -11.200 4.675 1.00 97.56 78 ALA A N 1
ATOM 580 C CA . ALA A 1 78 ? -7.018 -10.563 5.213 1.00 97.56 78 ALA A CA 1
ATOM 581 C C . ALA A 1 78 ? -7.292 -9.869 6.554 1.00 97.56 78 ALA A C 1
ATOM 583 O O . ALA A 1 78 ? -8.348 -9.263 6.769 1.00 97.56 78 ALA A O 1
ATOM 584 N N . THR A 1 79 ? -6.305 -9.915 7.447 1.00 98.12 79 THR A N 1
ATOM 585 C CA . THR A 1 79 ? -6.388 -9.296 8.772 1.00 98.12 79 THR A CA 1
ATOM 586 C C . THR A 1 79 ? -6.379 -7.768 8.632 1.00 98.12 79 THR A C 1
ATOM 588 O O . THR A 1 79 ? -5.447 -7.218 8.035 1.00 98.12 79 THR A O 1
ATOM 591 N N . PRO A 1 80 ? -7.388 -7.056 9.167 1.00 97.31 80 PRO A N 1
ATOM 592 C CA . PRO A 1 80 ? -7.436 -5.601 9.103 1.00 97.31 80 PRO A CA 1
ATOM 593 C C . PRO A 1 80 ? -6.366 -4.971 9.999 1.00 97.31 80 PRO A C 1
ATOM 595 O O . PRO A 1 80 ? -6.160 -5.401 11.135 1.00 97.31 80 PRO A O 1
ATOM 598 N N . ILE A 1 81 ? -5.717 -3.920 9.504 1.00 96.56 81 ILE A N 1
ATOM 599 C CA . ILE A 1 81 ? -4.769 -3.112 10.269 1.00 96.56 81 ILE A CA 1
ATOM 600 C C . ILE A 1 81 ? -4.971 -1.625 9.973 1.00 96.56 81 ILE A C 1
ATOM 602 O O . ILE A 1 81 ? -5.193 -1.235 8.827 1.00 96.56 81 ILE A O 1
ATOM 606 N N . ALA A 1 82 ? -4.869 -0.797 11.011 1.00 96.44 82 ALA A N 1
ATOM 607 C CA . ALA A 1 82 ? -4.799 0.648 10.856 1.00 96.44 82 ALA A CA 1
ATOM 608 C C . ALA A 1 82 ? -3.364 1.062 10.518 1.00 96.44 82 ALA A C 1
ATOM 610 O O . ALA A 1 82 ? -2.420 0.664 11.204 1.00 96.44 82 ALA A O 1
ATOM 611 N N . ILE A 1 83 ? -3.208 1.856 9.461 1.00 95.19 83 ILE A N 1
ATOM 612 C CA . ILE A 1 83 ? -1.926 2.443 9.071 1.00 95.19 83 ILE A CA 1
ATOM 613 C C . ILE A 1 83 ? -1.968 3.915 9.446 1.00 95.19 83 ILE A C 1
ATOM 615 O O . ILE A 1 83 ? -2.758 4.667 8.888 1.00 95.19 83 ILE A O 1
ATOM 619 N N . ASP A 1 84 ? -1.122 4.293 10.397 1.00 93.56 84 ASP A N 1
ATOM 620 C CA . ASP A 1 84 ? -1.029 5.669 10.885 1.00 93.56 84 ASP A CA 1
ATOM 621 C C . ASP A 1 84 ? -0.197 6.550 9.944 1.00 93.56 84 ASP A C 1
ATOM 623 O O . ASP A 1 84 ? -0.603 7.646 9.572 1.00 93.56 84 ASP A O 1
ATOM 627 N N . GLU A 1 85 ? 0.942 6.033 9.479 1.00 93.06 85 GLU A N 1
ATOM 628 C CA . GLU A 1 85 ? 1.886 6.799 8.673 1.00 93.06 85 GLU A CA 1
ATOM 629 C C . GLU A 1 85 ? 2.363 6.012 7.448 1.00 93.06 85 GLU A C 1
ATOM 631 O O . GLU A 1 85 ? 2.692 4.825 7.520 1.00 93.06 85 GLU A O 1
ATOM 636 N N . VAL A 1 86 ? 2.433 6.708 6.311 1.00 92.25 86 VAL A N 1
ATOM 637 C CA . VAL A 1 86 ? 3.070 6.231 5.083 1.00 92.25 86 VAL A CA 1
ATOM 638 C C . VAL A 1 86 ? 4.115 7.254 4.666 1.00 92.25 86 VAL A C 1
ATOM 640 O O . VAL A 1 86 ? 3.786 8.373 4.280 1.00 92.25 86 VAL A O 1
ATOM 643 N N . ILE A 1 87 ? 5.383 6.853 4.705 1.00 90.69 87 ILE A N 1
ATOM 644 C CA . ILE A 1 87 ? 6.503 7.704 4.303 1.00 90.69 87 ILE A CA 1
ATOM 645 C C . ILE A 1 87 ? 6.937 7.297 2.895 1.00 90.69 87 ILE A C 1
ATOM 647 O O . ILE A 1 87 ? 7.449 6.197 2.687 1.00 90.69 87 ILE A O 1
ATOM 651 N N . MET A 1 88 ? 6.754 8.193 1.924 1.00 85.94 88 MET A N 1
ATOM 652 C CA . MET A 1 88 ? 7.219 8.004 0.549 1.00 85.94 88 MET A CA 1
ATOM 653 C C . MET A 1 88 ? 8.244 9.079 0.193 1.00 85.94 88 MET A C 1
ATOM 655 O O . MET A 1 88 ? 7.931 10.266 0.151 1.00 85.94 88 MET A O 1
ATOM 659 N N . GLY A 1 89 ? 9.476 8.651 -0.078 1.00 81.56 89 GLY A N 1
ATOM 660 C CA . GLY A 1 89 ? 10.535 9.519 -0.581 1.00 81.56 89 GLY A CA 1
ATOM 661 C C . GLY A 1 89 ? 10.645 9.427 -2.099 1.00 81.56 89 GLY A C 1
ATOM 662 O O . GLY A 1 89 ? 10.664 8.329 -2.651 1.00 81.56 89 GLY A O 1
ATOM 663 N N . ASN A 1 90 ? 10.763 10.574 -2.766 1.00 76.81 90 ASN A N 1
ATOM 664 C CA . ASN A 1 90 ? 11.228 10.649 -4.146 1.00 76.81 90 ASN A CA 1
ATOM 665 C C . ASN A 1 90 ? 12.637 11.249 -4.142 1.00 76.81 90 ASN A C 1
ATOM 667 O O . ASN A 1 90 ? 12.828 12.355 -3.638 1.00 76.81 90 ASN A O 1
ATOM 671 N N . VAL A 1 91 ? 13.611 10.516 -4.674 1.00 61.72 91 VAL A N 1
ATOM 672 C CA . VAL A 1 91 ? 14.983 11.004 -4.846 1.00 61.72 91 VAL A CA 1
ATOM 673 C C . VAL A 1 91 ? 15.163 11.283 -6.335 1.00 61.72 91 VAL A C 1
ATOM 675 O O . VAL A 1 91 ? 15.060 10.358 -7.140 1.00 61.72 91 VAL A O 1
ATOM 678 N N . LEU A 1 92 ? 15.340 12.564 -6.675 1.00 53.75 92 LEU A N 1
ATOM 679 C CA . LEU A 1 92 ? 15.528 13.067 -8.041 1.00 53.75 92 LEU A CA 1
ATOM 680 C C . LEU A 1 92 ? 16.959 12.849 -8.541 1.00 53.75 92 LEU A C 1
ATOM 682 O O . LEU A 1 92 ? 17.893 13.011 -7.723 1.00 53.75 92 LEU A O 1
#

Foldseek 3Di:
DDDDDDDWFDADDDADVVGDCPPPDPVNRVLVGVVVRQVVQLEDEDADPVCLVPPPPVCRPPPDDPVRVVSPDHDPPGHYDYDPDDDDDDDD